Protein AF-V8P460-F1 (afdb_monomer_lite)

InterPro domains:
  IPR019180 Oxidoreductase-like, N-terminal [PF09791] (9-46)

Structure (mmCIF, N/CA/C/O backbone):
data_AF-V8P460-F1
#
_entry.id   AF-V8P460-F1
#
loop_
_atom_site.group_PDB
_atom_site.id
_atom_site.type_symbol
_atom_site.label_atom_id
_atom_site.label_alt_id
_atom_site.label_comp_id
_atom_site.label_asym_id
_atom_site.label_entity_id
_atom_site.label_seq_id
_atom_site.pdbx_PDB_ins_code
_atom_site.Cartn_x
_atom_site.Cartn_y
_atom_site.Cartn_z
_atom_site.occupancy
_atom_site.B_iso_or_equiv
_atom_site.auth_seq_id
_atom_site.auth_comp_id
_atom_site.auth_asym_id
_atom_site.auth_atom_id
_atom_site.pdbx_PDB_model_num
ATOM 1 N N . MET A 1 1 ? 4.559 -22.048 18.659 1.00 51.31 1 MET A N 1
ATOM 2 C CA . MET A 1 1 ? 4.065 -20.671 18.848 1.00 51.31 1 MET A CA 1
ATOM 3 C C . MET A 1 1 ? 4.628 -19.891 17.678 1.00 51.31 1 MET A C 1
ATOM 5 O O . MET A 1 1 ? 5.788 -19.545 17.769 1.00 51.31 1 MET A O 1
ATOM 9 N N . ASP A 1 2 ? 3.902 -19.798 16.559 1.00 58.66 2 ASP A N 1
ATOM 10 C CA . ASP A 1 2 ? 4.368 -19.038 15.369 1.00 58.66 2 ASP A CA 1
ATOM 11 C C . ASP A 1 2 ? 3.276 -18.794 14.300 1.00 58.66 2 ASP A C 1
ATOM 13 O O . ASP A 1 2 ? 3.470 -18.053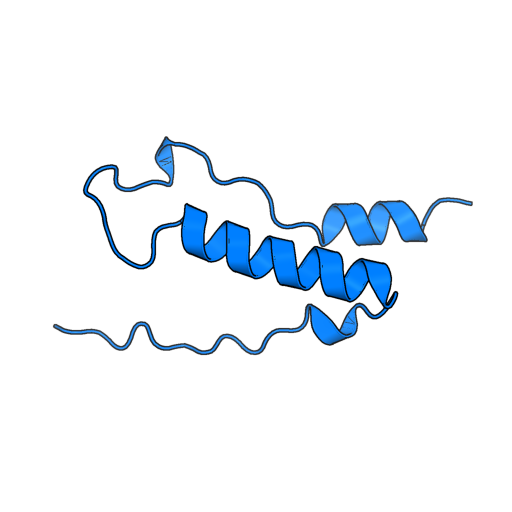 13.347 1.00 58.66 2 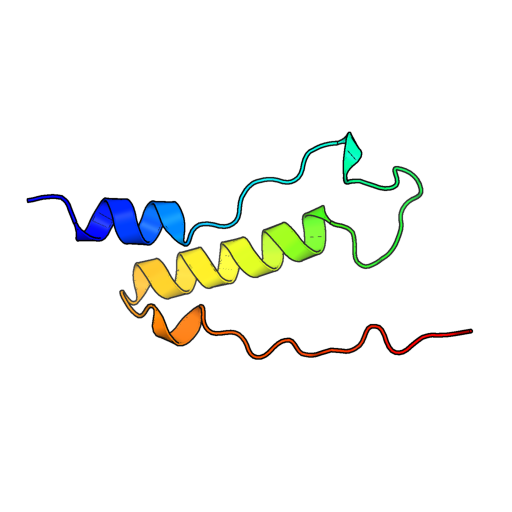ASP A O 1
ATOM 17 N N . GLN A 1 3 ? 2.085 -19.390 14.442 1.00 61.94 3 GLN A N 1
ATOM 18 C CA . GLN A 1 3 ? 1.062 -19.370 13.384 1.00 61.94 3 GLN A CA 1
ATOM 19 C C . GLN A 1 3 ? 0.564 -17.963 13.011 1.00 61.94 3 GLN A C 1
ATOM 21 O O . GLN A 1 3 ? 0.119 -17.762 11.886 1.00 61.94 3 GLN A O 1
ATOM 26 N N . SER A 1 4 ? 0.643 -16.983 13.916 1.00 75.69 4 SER A N 1
ATOM 27 C CA . SER A 1 4 ? 0.186 -15.619 13.627 1.00 75.69 4 SER A CA 1
ATOM 28 C C . SER A 1 4 ? 1.151 -14.850 12.722 1.00 75.69 4 SER A C 1
ATOM 30 O O . SER A 1 4 ? 0.700 -14.146 11.822 1.00 75.69 4 SER A O 1
ATOM 32 N N . GLU A 1 5 ? 2.466 -14.976 12.914 1.00 81.75 5 GLU A N 1
ATOM 33 C CA . GLU A 1 5 ? 3.446 -14.238 12.103 1.00 81.75 5 GLU A CA 1
ATOM 34 C C . GLU A 1 5 ? 3.490 -14.759 10.666 1.00 81.75 5 GLU A C 1
ATOM 36 O O . GLU A 1 5 ? 3.500 -13.968 9.721 1.00 81.75 5 GLU A O 1
ATOM 41 N N . GLU A 1 6 ? 3.403 -16.077 10.493 1.00 87.00 6 GLU A N 1
ATOM 42 C CA . GLU A 1 6 ? 3.358 -16.726 9.183 1.00 87.00 6 GLU A CA 1
ATOM 43 C C . GLU A 1 6 ? 2.120 -16.298 8.370 1.00 87.00 6 GLU A C 1
ATOM 45 O O . GLU A 1 6 ? 2.211 -16.023 7.169 1.00 87.00 6 GLU A O 1
ATOM 50 N N . VAL A 1 7 ? 0.973 -16.124 9.039 1.00 87.62 7 VAL A N 1
ATOM 51 C CA . VAL A 1 7 ? -0.253 -15.587 8.429 1.00 87.62 7 VAL A CA 1
ATOM 52 C C . VAL A 1 7 ? -0.051 -14.145 7.961 1.00 87.62 7 VAL A C 1
ATOM 54 O O . VAL A 1 7 ? -0.359 -13.826 6.811 1.00 87.62 7 VAL A O 1
ATOM 57 N N . TRP A 1 8 ? 0.510 -13.269 8.798 1.00 89.50 8 TRP A N 1
ATOM 58 C CA . TRP A 1 8 ? 0.764 -11.878 8.409 1.00 89.50 8 TRP A CA 1
ATOM 59 C C . TRP A 1 8 ? 1.771 -11.764 7.262 1.00 89.50 8 TRP A C 1
ATOM 61 O O . TRP A 1 8 ? 1.578 -10.931 6.375 1.00 89.50 8 TRP A O 1
ATOM 71 N N . LEU A 1 9 ? 2.815 -12.596 7.245 1.00 88.56 9 LEU A N 1
ATOM 72 C CA . LEU A 1 9 ? 3.793 -12.653 6.156 1.00 88.56 9 LEU A CA 1
ATOM 73 C C . LEU A 1 9 ? 3.153 -13.094 4.836 1.00 88.56 9 LEU A C 1
ATOM 75 O O . LEU A 1 9 ? 3.434 -12.495 3.801 1.00 88.56 9 LEU A O 1
ATOM 79 N N . SER A 1 10 ? 2.261 -14.086 4.878 1.00 87.94 10 SER A N 1
ATOM 80 C CA . SER A 1 10 ? 1.525 -14.572 3.703 1.00 87.94 10 SER A CA 1
ATOM 81 C C . SER A 1 10 ? 0.571 -13.519 3.124 1.00 87.94 10 SER A C 1
ATOM 83 O O . SER A 1 10 ? 0.367 -13.438 1.914 1.00 87.94 10 SER A O 1
ATOM 85 N N . LEU A 1 11 ? 0.021 -12.662 3.985 1.00 88.69 11 LEU A N 1
ATOM 86 C CA . LEU A 1 11 ? -0.881 -11.578 3.599 1.00 88.69 11 LEU A CA 1
ATOM 87 C C . LEU A 1 11 ? -0.157 -10.305 3.136 1.00 88.69 11 LEU A C 1
ATOM 89 O O . LEU A 1 11 ? -0.803 -9.398 2.607 1.00 88.69 11 LEU A O 1
ATOM 93 N N . LYS A 1 12 ? 1.161 -10.205 3.350 1.00 90.25 12 LYS A N 1
ATOM 94 C CA . LYS A 1 12 ? 1.940 -9.031 2.954 1.00 90.25 12 LYS A CA 1
ATOM 95 C C . LYS A 1 12 ? 2.021 -8.969 1.426 1.00 90.25 12 LYS A C 1
ATOM 97 O O . LYS A 1 12 ? 2.436 -9.951 0.806 1.00 90.25 12 LYS A O 1
ATOM 102 N N . PRO A 1 13 ? 1.684 -7.831 0.794 1.00 89.56 13 PRO A N 1
ATOM 103 C CA . PRO A 1 13 ? 1.858 -7.698 -0.641 1.00 89.56 13 PRO A CA 1
ATOM 104 C C . PRO A 1 13 ? 3.334 -7.859 -0.999 1.00 89.56 13 PRO A C 1
ATOM 106 O O . PRO A 1 13 ? 4.231 -7.400 -0.286 1.00 89.56 13 PRO A O 1
ATOM 109 N N . ARG A 1 14 ? 3.586 -8.542 -2.113 1.00 89.06 14 ARG A N 1
ATOM 110 C CA . ARG A 1 14 ? 4.936 -8.763 -2.620 1.00 89.06 14 ARG A CA 1
ATOM 111 C C . ARG A 1 14 ? 5.357 -7.582 -3.479 1.00 89.06 14 ARG A C 1
ATOM 113 O O . ARG A 1 14 ? 4.595 -7.143 -4.337 1.00 89.06 14 ARG A O 1
ATOM 120 N N . GLU A 1 15 ? 6.585 -7.122 -3.271 1.00 89.50 15 GLU A N 1
ATOM 121 C CA . GLU A 1 15 ? 7.165 -6.070 -4.097 1.00 89.50 15 GLU A CA 1
ATOM 122 C C . GLU A 1 15 ? 7.158 -6.485 -5.581 1.00 89.50 15 GLU A C 1
ATOM 124 O O . GLU A 1 15 ? 7.581 -7.603 -5.912 1.00 89.50 15 GLU A O 1
ATOM 129 N N . PRO A 1 16 ? 6.645 -5.628 -6.481 1.00 87.19 16 PRO A N 1
ATOM 130 C CA . PRO A 1 16 ? 6.589 -5.946 -7.893 1.00 87.19 16 PRO A CA 1
ATOM 131 C C . PRO A 1 16 ? 7.984 -5.924 -8.514 1.00 87.19 16 PRO A C 1
ATOM 133 O O . PRO A 1 16 ? 8.823 -5.075 -8.218 1.00 87.19 16 PRO A O 1
ATOM 136 N N . LEU A 1 17 ? 8.208 -6.857 -9.435 1.00 85.44 17 LEU A N 1
ATOM 137 C CA . LEU A 1 17 ? 9.428 -6.894 -10.230 1.00 85.44 17 LEU A CA 1
ATOM 138 C C . LEU A 1 17 ? 9.434 -5.765 -11.260 1.00 85.44 17 LEU A C 1
ATOM 140 O O . LEU A 1 17 ? 8.387 -5.370 -11.776 1.00 85.44 17 LEU A O 1
ATOM 144 N N . SER A 1 18 ? 10.628 -5.333 -11.656 1.00 80.19 18 SER A N 1
ATOM 145 C CA . SER A 1 18 ? 10.807 -4.375 -12.749 1.00 80.19 18 SER A CA 1
ATOM 146 C C . SER A 1 18 ? 10.167 -4.850 -14.059 1.00 80.19 18 SER A C 1
ATOM 148 O O . SER A 1 18 ? 9.590 -4.036 -14.766 1.00 80.19 18 SER A O 1
ATOM 150 N N . SER A 1 19 ? 10.161 -6.158 -14.346 1.00 82.69 19 SER A N 1
ATOM 151 C CA . SER A 1 19 ? 9.457 -6.733 -15.508 1.00 82.69 19 SER A CA 1
ATOM 152 C C . SER A 1 19 ? 7.933 -6.584 -15.463 1.00 82.69 19 SER A C 1
ATOM 154 O O . SER A 1 19 ? 7.297 -6.620 -16.510 1.00 82.69 19 SER A O 1
ATOM 156 N N . GLN A 1 20 ? 7.340 -6.418 -14.276 1.00 81.50 20 GLN A N 1
ATOM 157 C CA . GLN A 1 20 ? 5.905 -6.147 -14.121 1.00 81.50 20 GLN A CA 1
ATOM 158 C C . GLN A 1 20 ? 5.587 -4.657 -14.313 1.00 81.50 20 GLN A C 1
ATOM 160 O O . GLN A 1 20 ? 4.424 -4.281 -14.462 1.00 81.50 20 GLN A O 1
ATOM 165 N N . CYS A 1 21 ? 6.607 -3.795 -14.294 1.00 82.88 21 CYS A N 1
ATOM 166 C CA . CYS A 1 21 ? 6.470 -2.383 -14.598 1.00 82.88 21 CYS A CA 1
ATOM 167 C C . CYS A 1 21 ? 6.534 -2.182 -16.116 1.00 82.88 21 CYS A C 1
ATOM 169 O O . CYS A 1 21 ? 7.496 -2.586 -16.761 1.00 82.88 21 CYS A O 1
ATOM 171 N N . CYS A 1 22 ? 5.537 -1.498 -16.687 1.00 81.62 22 CYS A N 1
ATOM 172 C CA . CYS A 1 22 ? 5.495 -1.235 -18.130 1.00 81.62 22 CYS A CA 1
ATOM 173 C C . CYS A 1 22 ? 6.670 -0.361 -18.621 1.00 81.62 22 CYS A C 1
ATOM 175 O O . CYS A 1 22 ? 6.887 -0.252 -19.821 1.00 81.62 22 CYS A O 1
ATOM 177 N N . GLY A 1 23 ? 7.396 0.319 -17.720 1.00 78.75 23 GLY A N 1
ATOM 178 C CA . GLY A 1 23 ? 8.520 1.207 -18.052 1.00 78.75 23 GLY A CA 1
ATOM 179 C C . GLY A 1 23 ? 8.134 2.495 -18.794 1.00 78.75 23 GLY A C 1
ATOM 180 O O . GLY A 1 23 ? 8.965 3.382 -18.949 1.00 78.75 23 GLY A O 1
ATOM 181 N N . SER A 1 24 ? 6.876 2.630 -19.219 1.00 78.88 24 SER A N 1
ATOM 182 C CA . SER A 1 24 ? 6.362 3.751 -20.020 1.00 78.88 24 SER A CA 1
ATOM 183 C C . SER A 1 24 ? 5.538 4.773 -19.224 1.00 78.88 24 SER A C 1
ATOM 185 O O . SER A 1 24 ? 4.897 5.633 -19.816 1.00 78.88 24 SER A O 1
ATOM 187 N N . GLY A 1 25 ? 5.523 4.690 -17.887 1.00 75.88 25 GLY A N 1
ATOM 188 C CA . GLY A 1 25 ? 4.795 5.645 -17.036 1.00 75.88 25 GLY A CA 1
ATOM 189 C C . GLY A 1 25 ? 3.276 5.433 -16.978 1.00 75.88 25 GLY A C 1
ATOM 190 O O . GLY A 1 25 ? 2.533 6.381 -16.725 1.00 75.88 25 GLY A O 1
ATOM 191 N N . CYS A 1 26 ? 2.809 4.202 -17.212 1.00 80.50 26 CYS A N 1
ATOM 192 C CA . CYS A 1 26 ? 1.397 3.831 -17.125 1.00 80.50 26 CYS A CA 1
ATOM 193 C C . CYS A 1 26 ? 0.817 4.158 -15.733 1.00 80.50 26 CYS A C 1
ATOM 195 O O . CYS A 1 26 ? 1.448 3.854 -14.718 1.00 80.50 26 CYS A O 1
ATOM 197 N N . LYS A 1 27 ? -0.390 4.746 -15.679 1.00 78.50 27 LYS A N 1
ATOM 198 C CA . LYS A 1 27 ? -1.129 5.003 -14.431 1.00 78.50 27 LYS A CA 1
ATOM 199 C C . LYS A 1 27 ? -2.436 4.197 -14.394 1.00 78.50 27 LYS A C 1
ATOM 201 O O . LYS A 1 27 ? -3.205 4.294 -15.349 1.00 78.50 27 LYS A O 1
ATOM 206 N N . PRO A 1 28 ? -2.719 3.462 -13.302 1.00 76.50 28 PRO A N 1
ATOM 207 C CA . PRO A 1 28 ? -1.893 3.328 -12.097 1.00 76.50 28 PRO A CA 1
ATOM 208 C C . PRO A 1 28 ? -0.641 2.470 -12.341 1.00 76.50 28 PRO A C 1
ATOM 210 O O . PRO A 1 28 ? -0.693 1.457 -13.039 1.00 76.50 28 PRO A O 1
ATOM 213 N N . CYS A 1 29 ? 0.488 2.896 -11.771 1.00 85.00 29 CYS A N 1
ATOM 214 C CA . CYS A 1 29 ? 1.730 2.135 -11.825 1.00 85.00 29 CYS A CA 1
ATOM 215 C C . CYS A 1 29 ? 1.613 0.909 -10.914 1.00 85.00 29 CYS A C 1
ATOM 217 O O . CYS A 1 29 ? 0.952 0.955 -9.877 1.00 85.00 29 CYS A O 1
ATOM 219 N N . ILE A 1 30 ? 2.298 -0.183 -11.253 1.00 86.38 30 ILE A N 1
ATOM 220 C CA . ILE A 1 30 ? 2.331 -1.366 -10.384 1.00 86.38 30 ILE A CA 1
ATOM 221 C C . ILE A 1 30 ? 2.885 -1.036 -8.988 1.00 86.38 30 ILE A C 1
ATOM 223 O O . ILE A 1 30 ? 2.436 -1.601 -7.994 1.00 86.38 30 ILE A O 1
ATOM 227 N N . TYR A 1 31 ? 3.808 -0.073 -8.908 1.00 87.38 31 TYR A N 1
ATOM 228 C CA . TYR A 1 31 ? 4.348 0.419 -7.644 1.00 87.38 31 TYR A CA 1
ATOM 229 C C . TYR A 1 31 ? 3.328 1.231 -6.838 1.00 87.38 31 TYR A C 1
ATOM 231 O O . TYR A 1 31 ? 3.288 1.061 -5.626 1.00 87.38 31 TYR A O 1
ATOM 239 N N . ASP A 1 32 ? 2.474 2.041 -7.479 1.00 87.69 32 ASP A N 1
ATOM 240 C CA . ASP A 1 32 ? 1.382 2.752 -6.789 1.00 87.69 32 ASP A CA 1
ATOM 241 C C . ASP A 1 32 ? 0.426 1.752 -6.128 1.00 87.69 32 ASP A C 1
ATOM 243 O O . ASP A 1 32 ? 0.126 1.857 -4.941 1.00 87.69 32 ASP A O 1
ATOM 247 N N . ILE A 1 33 ? 0.012 0.728 -6.882 1.00 86.88 33 ILE A N 1
ATOM 248 C CA . ILE A 1 33 ? -0.885 -0.325 -6.387 1.00 86.88 33 ILE A CA 1
ATOM 249 C C . ILE A 1 33 ? -0.235 -1.062 -5.211 1.00 86.88 33 ILE A C 1
ATOM 251 O O . ILE A 1 33 ? -0.861 -1.248 -4.168 1.00 86.88 33 ILE A O 1
ATOM 255 N N . TYR A 1 34 ? 1.037 -1.443 -5.359 1.00 89.69 34 TYR A N 1
ATOM 256 C CA . TYR A 1 34 ? 1.795 -2.098 -4.298 1.00 89.69 34 TYR A CA 1
ATOM 257 C C . TYR A 1 34 ? 1.888 -1.235 -3.037 1.00 89.69 34 TYR A C 1
ATOM 259 O O . TYR A 1 34 ? 1.661 -1.741 -1.944 1.00 89.69 34 TYR A O 1
ATOM 267 N N . GLN A 1 35 ? 2.190 0.057 -3.169 1.00 90.25 35 GLN A N 1
ATOM 268 C CA . GLN A 1 35 ? 2.287 0.968 -2.029 1.00 90.25 35 GLN A CA 1
ATOM 269 C C . GLN A 1 35 ? 0.942 1.145 -1.323 1.00 90.25 35 GLN A C 1
ATOM 271 O O . GLN A 1 35 ? 0.891 1.134 -0.092 1.00 90.25 35 GLN A O 1
ATOM 276 N N . GLU A 1 36 ? -0.153 1.263 -2.074 1.00 90.19 36 GLU A N 1
ATOM 277 C CA . GLU A 1 36 ? -1.495 1.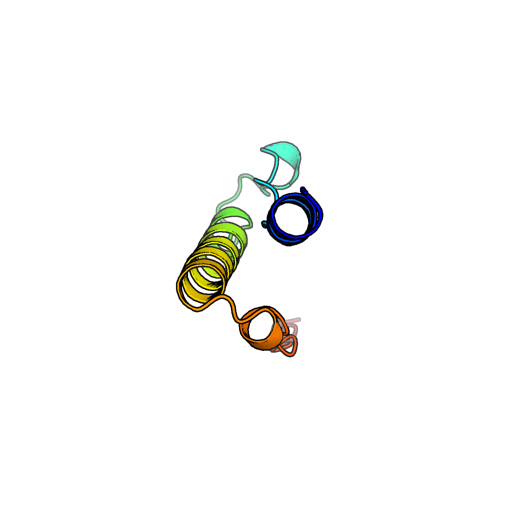312 -1.498 1.00 90.19 36 GLU A CA 1
ATOM 278 C C . GLU A 1 36 ? -1.829 0.038 -0.719 1.00 90.19 36 GLU A C 1
ATOM 280 O O . GLU A 1 36 ? -2.360 0.108 0.392 1.00 90.19 36 GLU A O 1
ATOM 285 N N . ASP A 1 37 ? -1.546 -1.130 -1.291 1.00 90.38 37 ASP A N 1
ATOM 286 C CA . ASP A 1 37 ? -1.815 -2.414 -0.649 1.00 90.38 37 ASP A CA 1
ATOM 287 C C . ASP A 1 37 ? -0.903 -2.649 0.558 1.00 90.38 37 ASP A C 1
ATOM 289 O O . ASP A 1 37 ? -1.371 -3.141 1.587 1.00 90.38 37 ASP A O 1
ATOM 293 N N . LEU A 1 38 ? 0.367 -2.239 0.480 1.00 92.25 38 LEU A N 1
ATOM 294 C CA . LEU A 1 38 ? 1.318 -2.335 1.585 1.00 92.25 38 LEU A CA 1
ATOM 295 C C . LEU A 1 38 ? 0.849 -1.489 2.762 1.00 92.25 38 LEU A C 1
ATOM 297 O O . LEU A 1 38 ? 0.780 -1.996 3.877 1.00 92.25 38 LEU A O 1
ATOM 301 N N . LYS A 1 39 ? 0.422 -0.250 2.504 1.00 92.25 39 LYS A N 1
ATOM 302 C CA . LYS A 1 39 ? -0.112 0.635 3.539 1.00 92.25 39 LYS A CA 1
ATOM 303 C C . LYS A 1 39 ? -1.314 0.012 4.255 1.00 92.25 39 LYS A C 1
ATOM 305 O O . LYS A 1 39 ? -1.369 0.017 5.481 1.00 92.25 39 LYS A O 1
ATOM 310 N N . LYS A 1 40 ? -2.253 -0.585 3.511 1.00 90.69 40 LYS A N 1
ATOM 311 C CA . LYS A 1 40 ? -3.407 -1.285 4.109 1.00 90.69 40 LYS A CA 1
ATOM 312 C C . LYS A 1 40 ? -2.972 -2.470 4.957 1.00 90.69 40 LYS A C 1
ATOM 314 O O . LYS A 1 40 ? -3.548 -2.692 6.016 1.00 90.69 40 LYS A O 1
ATOM 319 N N . TRP A 1 41 ? -1.984 -3.230 4.492 1.00 92.69 41 TRP A N 1
ATOM 320 C CA . TRP A 1 41 ? -1.429 -4.344 5.250 1.00 92.69 41 TRP A CA 1
ATOM 321 C C . TRP A 1 41 ? -0.763 -3.881 6.540 1.00 92.69 41 TRP A C 1
ATOM 323 O O . TRP A 1 41 ? -1.006 -4.479 7.584 1.00 92.69 41 TRP A O 1
ATOM 333 N N . GLU A 1 42 ? 0.003 -2.793 6.506 1.00 92.62 42 GLU A N 1
ATOM 334 C CA . GLU A 1 42 ? 0.608 -2.213 7.706 1.00 92.62 42 GLU A CA 1
ATOM 335 C C . GLU A 1 42 ? -0.466 -1.743 8.696 1.00 92.62 42 GLU A C 1
ATOM 337 O O . GLU A 1 42 ? -0.403 -2.082 9.876 1.00 92.62 42 GLU A O 1
ATOM 342 N N . GLU A 1 43 ? -1.501 -1.045 8.222 1.00 92.62 43 GLU A N 1
ATOM 343 C CA . GLU A 1 43 ? -2.629 -0.615 9.057 1.00 92.62 43 GLU A CA 1
ATOM 344 C C . GLU A 1 43 ? -3.401 -1.800 9.658 1.00 92.62 43 GLU A C 1
ATOM 346 O O . GLU A 1 43 ? -3.778 -1.763 10.831 1.00 92.62 43 GLU A O 1
ATOM 351 N N . ALA A 1 44 ? -3.629 -2.854 8.871 1.00 91.94 44 ALA A N 1
ATOM 352 C CA . ALA A 1 44 ? -4.287 -4.076 9.319 1.00 91.94 44 ALA A CA 1
ATOM 353 C C . ALA A 1 44 ? -3.444 -4.821 10.356 1.00 91.94 44 ALA A C 1
ATOM 355 O O . ALA A 1 44 ? -3.985 -5.270 11.362 1.00 91.94 44 ALA A O 1
ATOM 356 N N . LYS A 1 45 ? -2.124 -4.892 10.150 1.00 90.44 45 LYS A N 1
ATOM 357 C CA . LYS A 1 45 ? -1.185 -5.521 11.081 1.00 90.44 45 LYS A CA 1
ATOM 358 C C . LYS A 1 45 ? -1.133 -4.777 12.411 1.00 90.44 45 LYS A C 1
ATOM 360 O O . LYS A 1 45 ? -1.149 -5.416 13.454 1.00 90.44 45 LYS A O 1
ATOM 365 N N . VAL A 1 46 ? -1.119 -3.442 12.389 1.00 92.06 46 VAL A N 1
ATOM 366 C CA . VAL A 1 46 ? -1.153 -2.612 13.609 1.00 92.06 46 VAL A CA 1
ATOM 367 C C . VAL A 1 46 ? -2.455 -2.808 14.389 1.00 92.06 46 VAL A C 1
ATOM 369 O O . VAL A 1 46 ? -2.441 -2.783 15.614 1.00 92.06 46 VAL A O 1
ATOM 372 N N . LYS A 1 47 ? -3.577 -3.001 13.691 1.00 91.19 47 LYS A N 1
ATOM 373 C CA . LYS A 1 47 ? -4.888 -3.261 14.306 1.00 91.19 47 LYS A CA 1
ATOM 374 C C . LYS A 1 47 ? -5.131 -4.737 14.629 1.00 91.19 47 LYS A C 1
ATOM 376 O O . LYS A 1 47 ? -6.173 -5.052 15.192 1.00 91.19 47 LYS A O 1
ATOM 381 N N . GLU A 1 48 ? -4.214 -5.613 14.225 1.00 88.12 48 GLU A N 1
ATOM 382 C CA . GLU A 1 48 ? -4.359 -7.070 14.240 1.00 88.12 48 GLU A CA 1
ATOM 383 C C . GLU A 1 48 ? -5.678 -7.566 13.603 1.00 88.12 48 GLU A C 1
ATOM 385 O O . GLU A 1 48 ? -6.206 -8.619 13.956 1.00 88.12 48 GLU A O 1
ATOM 390 N N . ASP A 1 49 ? -6.208 -6.821 12.625 1.00 89.50 49 ASP A N 1
ATOM 391 C CA . ASP A 1 49 ? -7.502 -7.087 11.988 1.00 89.50 49 ASP A CA 1
ATOM 392 C C . ASP A 1 49 ? -7.333 -7.410 10.498 1.00 89.50 49 ASP A C 1
ATOM 394 O O . ASP A 1 49 ? -7.288 -6.536 9.627 1.00 89.50 49 ASP A O 1
ATOM 398 N N . ILE A 1 50 ? -7.271 -8.710 10.202 1.00 85.81 50 ILE A N 1
ATOM 399 C CA . ILE A 1 50 ? -7.135 -9.256 8.842 1.00 85.81 50 ILE A CA 1
ATOM 400 C C . ILE A 1 50 ? -8.350 -8.904 7.965 1.00 85.81 50 ILE A C 1
ATOM 402 O O . ILE A 1 50 ? -8.236 -8.844 6.739 1.00 85.81 50 ILE A O 1
ATOM 406 N N . SER A 1 51 ? -9.508 -8.599 8.554 1.00 85.38 51 SER A N 1
ATOM 407 C CA . SER A 1 51 ? -10.718 -8.229 7.809 1.00 85.38 51 SER A CA 1
ATOM 408 C C . SER A 1 51 ? -10.511 -6.957 6.983 1.00 85.38 51 SER A C 1
ATOM 410 O O . SER A 1 51 ? -11.122 -6.802 5.924 1.00 85.38 51 SER A O 1
ATOM 412 N N . LEU A 1 52 ? -9.600 -6.077 7.416 1.00 83.50 52 LEU A N 1
ATOM 413 C CA . LEU A 1 52 ? -9.240 -4.842 6.714 1.00 83.50 52 LEU A CA 1
ATOM 414 C C . LEU A 1 52 ? -8.469 -5.090 5.409 1.00 83.50 52 LEU A C 1
ATOM 416 O O . LEU A 1 52 ? -8.494 -4.245 4.512 1.00 83.50 52 LEU A O 1
ATOM 420 N N . LEU A 1 53 ? -7.830 -6.258 5.273 1.00 80.38 53 LEU A N 1
ATOM 421 C CA . LEU A 1 53 ? -7.150 -6.692 4.048 1.00 80.38 53 LEU A CA 1
ATOM 422 C C . LEU A 1 53 ? -8.106 -7.269 3.005 1.00 80.38 53 LEU A C 1
ATOM 424 O O . LEU A 1 53 ? -7.748 -7.374 1.832 1.00 80.38 53 LEU A O 1
ATOM 428 N N . SER A 1 54 ? -9.337 -7.599 3.396 1.00 71.31 54 SER A N 1
ATOM 429 C CA . SER A 1 54 ? -10.376 -8.076 2.486 1.00 71.31 54 SER A CA 1
ATOM 430 C C . SER A 1 54 ? -10.955 -6.906 1.679 1.00 71.31 54 SER A C 1
ATOM 432 O O . SER A 1 54 ? -12.110 -6.504 1.827 1.00 71.31 54 SER A O 1
ATOM 434 N N . ARG A 1 55 ? -10.136 -6.269 0.831 1.00 63.56 55 ARG A N 1
ATOM 435 C CA . ARG A 1 55 ? -10.613 -5.173 -0.017 1.00 63.56 55 ARG A CA 1
ATOM 436 C C . ARG A 1 55 ? -11.433 -5.767 -1.160 1.00 63.56 55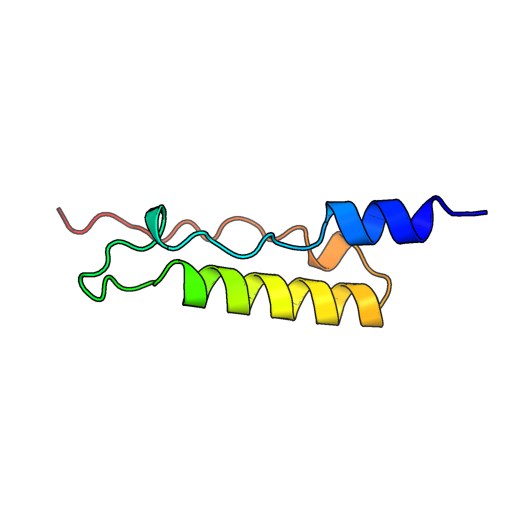 ARG A C 1
ATOM 438 O O . ARG A 1 55 ? -10.896 -6.429 -2.047 1.00 63.56 55 ARG A O 1
ATOM 445 N N . LYS A 1 56 ? -12.742 -5.482 -1.174 1.00 54.03 56 LYS A N 1
ATOM 446 C CA . LYS A 1 56 ? -13.574 -5.573 -2.384 1.00 54.03 56 LYS A CA 1
ATOM 447 C C . LYS A 1 56 ? -12.805 -4.874 -3.504 1.00 54.03 56 LYS A C 1
ATOM 449 O O . LYS A 1 56 ? -12.549 -3.676 -3.393 1.00 54.03 56 LYS A O 1
ATOM 454 N N . LYS A 1 57 ? -12.409 -5.616 -4.545 1.00 47.53 57 LYS A N 1
ATOM 455 C CA . LYS A 1 57 ? -11.853 -5.054 -5.781 1.00 47.53 57 LYS A CA 1
ATOM 456 C C . LYS A 1 57 ? -12.797 -3.943 -6.234 1.00 47.53 57 LYS A C 1
ATOM 458 O O . LYS A 1 57 ? -13.851 -4.234 -6.791 1.00 47.53 57 LYS A O 1
ATOM 463 N N . GLN A 1 58 ? -12.450 -2.678 -6.001 1.00 48.16 58 GLN A N 1
ATOM 464 C CA . GLN A 1 58 ? -13.044 -1.589 -6.763 1.00 48.16 58 GLN A CA 1
ATOM 465 C C . GLN A 1 58 ? -12.413 -1.657 -8.144 1.00 48.16 58 GLN A C 1
ATOM 467 O O . GLN A 1 58 ? -11.416 -1.027 -8.474 1.00 48.16 58 GLN A O 1
ATOM 472 N N . GLN A 1 59 ? -13.005 -2.569 -8.899 1.00 53.94 59 GLN A N 1
ATOM 473 C CA . GLN A 1 59 ? -13.035 -2.665 -10.332 1.00 53.94 59 GLN A CA 1
ATOM 474 C C . GLN A 1 59 ? -13.372 -1.278 -10.883 1.00 53.94 59 GLN A C 1
ATOM 476 O O . GLN A 1 59 ? -14.533 -0.896 -10.966 1.00 53.94 59 GLN A O 1
ATOM 481 N N . LYS A 1 60 ? -12.347 -0.487 -11.194 1.00 47.41 60 LYS A N 1
ATOM 482 C CA . LYS A 1 60 ? -12.500 0.681 -12.060 1.00 47.41 60 LYS A CA 1
ATOM 483 C C . LYS A 1 60 ? -11.271 0.893 -12.933 1.00 47.41 60 LYS A C 1
ATOM 485 O O . LYS A 1 60 ? -10.780 1.998 -13.104 1.00 47.41 60 LYS A O 1
ATOM 490 N N . TYR A 1 61 ? -10.823 -0.201 -13.536 1.00 51.31 61 TYR A N 1
ATOM 491 C CA . TYR A 1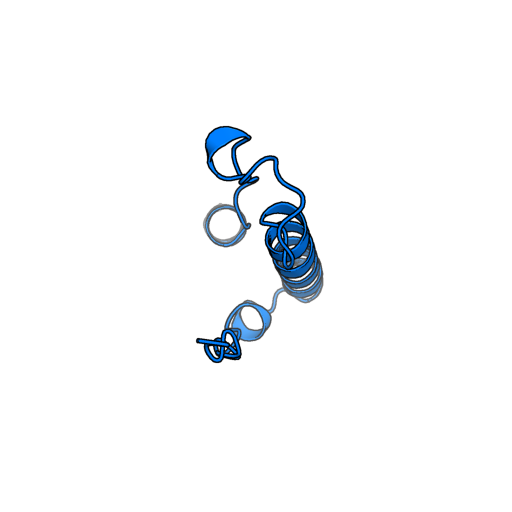 61 ? -10.307 -0.149 -14.899 1.00 51.31 61 TYR A CA 1
ATOM 492 C C . TYR A 1 61 ? -11.511 -0.355 -15.824 1.00 51.31 61 TYR A C 1
ATOM 494 O O . TYR A 1 61 ? -11.610 -1.360 -16.524 1.00 51.31 61 TYR A O 1
ATOM 502 N N . GLU A 1 62 ? -12.493 0.550 -15.755 1.00 48.00 62 GLU A N 1
ATOM 503 C CA . GLU A 1 62 ? -13.417 0.722 -16.873 1.00 48.00 62 GLU A CA 1
ATOM 504 C C . GLU A 1 62 ? -12.576 1.305 -18.006 1.00 48.00 62 GLU A C 1
ATOM 506 O O . GLU A 1 62 ? -12.304 2.500 -18.052 1.00 48.00 62 GLU A O 1
ATOM 511 N N . ILE A 1 63 ? -12.006 0.392 -18.792 1.00 51.09 63 ILE A N 1
ATOM 512 C CA . ILE A 1 63 ? -12.044 0.403 -20.251 1.00 51.09 63 ILE A CA 1
ATOM 513 C C . ILE A 1 63 ? -12.363 1.803 -20.800 1.00 51.09 63 ILE A C 1
ATOM 515 O O . ILE A 1 63 ? -13.527 2.142 -20.991 1.00 51.09 63 ILE A O 1
ATOM 519 N N . LEU A 1 64 ? -11.329 2.596 -21.083 1.00 43.94 64 LEU A N 1
ATOM 520 C CA . LEU A 1 64 ? -11.432 3.558 -22.173 1.00 43.94 64 LEU A CA 1
ATOM 521 C C . LEU A 1 64 ? -10.866 2.852 -23.410 1.00 43.94 64 LEU A C 1
ATOM 523 O O . LEU A 1 64 ? -9.655 2.837 -23.630 1.00 43.94 64 LEU A O 1
ATOM 527 N N . VAL A 1 65 ? -11.765 2.147 -24.102 1.00 43.34 65 VAL A N 1
ATOM 528 C CA . VAL A 1 65 ? -11.630 1.777 -25.520 1.00 43.34 65 VAL A CA 1
ATOM 529 C C . VAL A 1 65 ? -11.858 3.030 -26.349 1.00 43.34 65 VAL A C 1
ATOM 531 O O . VAL A 1 65 ? -12.768 3.805 -25.974 1.00 43.34 65 VAL A O 1
#

Secondary structure (DSSP, 8-state):
--HHHHHHHHHSPPPPPGGGS-SS--SS-HHHHHHHHHHHHHHHHHTT-GGGG------------

Sequence (65 aa):
MDQSEEVWLSLKPREPLSSQCCGSGCKPCIYDIYQEDLKKWEEAKVKEDISLLSRKKQQKYEILV

pLDDT: mean 78.71, std 15.13, range [43.34, 92.69]

Foldseek 3Di:
DCVLVVVLVVL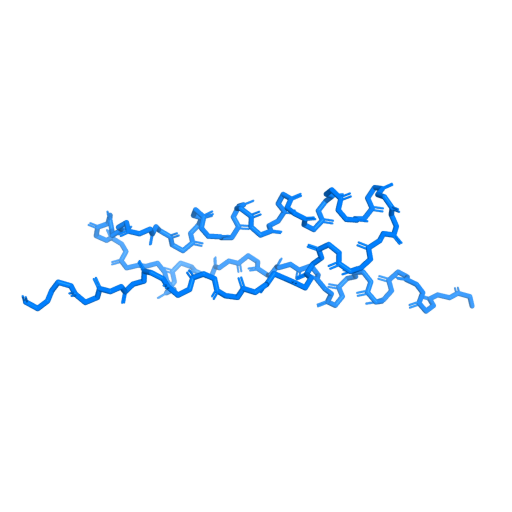ADDDDDPVQFPVPPDPPTPVVVNVVLNVQSVVCVVVVHCVSSPDDPPPPPPDPD

Organism: Ophiophagus hannah (NCBI:txid8665)

Radius of gyration: 14.51 Å; chains: 1; bounding box: 24×26×44 Å